Protein AF-A0A9W4WZQ4-F1 (afdb_monomer)

Secondary structure (DSSP, 8-state):
-HHHHHHHHHHHHHHHHHHTT--SS-HHHHHHHHHHHIIIIIHHHHHHTS-HHHHHHHHHHHHHHHTTT-PPPHHHHHHHHHHHHHHHHH----------

Sequence (100 aa):
LPDLLRDIATAIDRVEIYVDGDRSFDPKNTLNGIRITLATILLPALYTHLPPDLRSNVKMYMAIRAGGGVNPTVNDFFQDLKKCWVERQVGVNTFTQTNV

Solvent-accessible surface area (backbone atoms only — not comparable to full-atom values): 5850 Å² total; per-residue (Å²): 108,71,66,58,52,50,54,47,49,56,45,47,55,52,46,49,48,38,73,78,63,52,71,90,62,65,58,67,60,48,52,49,49,49,52,48,50,44,46,68,54,47,47,59,56,57,49,71,75,41,59,71,70,58,36,51,51,32,52,50,52,48,48,58,48,34,71,72,79,41,86,69,48,67,66,53,51,54,52,39,42,52,50,45,51,51,44,62,72,74,52,76,79,74,83,71,82,75,84,125

pLDDT: mean 78.66, std 12.96, range [32.44, 91.62]

Mean predicted aligned error: 10.02 Å

Radius of gyration: 18.03 Å; Cα contacts (8 Å, |Δi|>4): 46; chains: 1; bounding box: 35×20×59 Å

Nearest PDB structures (foldseek):
  5h5u-assembly1_4  TM=4.219E-01  e=6.918E+00  Escherichia coli K-12
  1mi6-assembly1_A  TM=2.987E-01  e=6.918E+00  Escherichia coli K-12

Organism: NCBI:txid1117311

Structure (mmCIF, N/CA/C/O backbone):
data_AF-A0A9W4WZQ4-F1
#
_entry.id   AF-A0A9W4WZQ4-F1
#
loop_
_atom_site.group_PDB
_atom_site.id
_atom_site.type_symbol
_atom_site.label_atom_id
_atom_site.label_alt_id
_atom_site.label_comp_id
_atom_site.label_asym_id
_atom_site.label_entity_id
_atom_site.label_seq_id
_atom_site.pdbx_PDB_ins_code
_atom_site.Cartn_x
_atom_site.Cartn_y
_atom_site.Cartn_z
_atom_site.occupancy
_atom_site.B_iso_or_equiv
_atom_site.auth_seq_id
_atom_site.auth_comp_id
_atom_site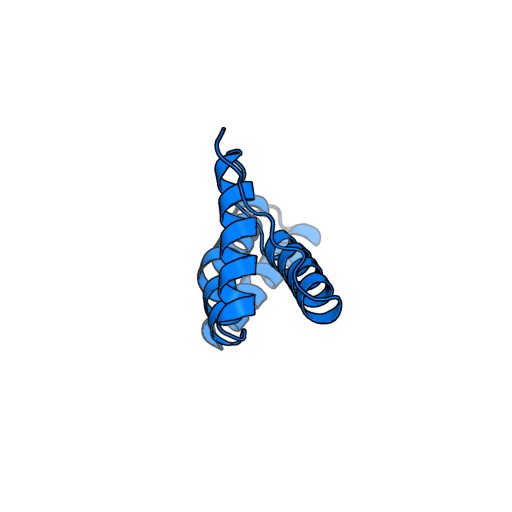.auth_asym_id
_atom_site.auth_atom_id
_atom_site.pdbx_PDB_model_num
ATOM 1 N N . LEU A 1 1 ? -9.553 4.821 -10.508 1.00 68.06 1 LEU A N 1
ATOM 2 C CA . LEU A 1 1 ? -9.052 3.424 -10.478 1.00 68.06 1 LEU A CA 1
ATOM 3 C C . LEU A 1 1 ? -8.514 2.973 -11.841 1.00 68.06 1 LEU A C 1
ATOM 5 O O . LEU A 1 1 ? -7.403 2.465 -11.845 1.00 68.06 1 LEU A O 1
ATOM 9 N N . PRO A 1 2 ? -9.207 3.193 -12.979 1.00 76.06 2 PRO A N 1
ATOM 10 C CA . PRO A 1 2 ? -8.687 2.804 -14.297 1.00 76.06 2 PRO A CA 1
ATOM 11 C C . PRO A 1 2 ? -7.360 3.486 -14.662 1.00 76.06 2 PRO A C 1
ATOM 13 O O . PRO A 1 2 ? -6.428 2.806 -15.077 1.00 76.06 2 PRO A O 1
ATOM 16 N N . ASP A 1 3 ? -7.236 4.797 -14.420 1.00 77.38 3 ASP A N 1
ATOM 17 C CA . ASP A 1 3 ? -5.986 5.529 -14.681 1.00 77.38 3 ASP A CA 1
ATOM 18 C C . ASP A 1 3 ? -4.827 5.029 -13.811 1.00 77.38 3 ASP A C 1
ATOM 20 O O . ASP A 1 3 ? -3.739 4.797 -14.314 1.00 77.38 3 ASP A O 1
ATOM 24 N N . LEU A 1 4 ? -5.090 4.744 -12.531 1.00 74.69 4 LEU A N 1
ATOM 25 C CA . LEU A 1 4 ? -4.105 4.167 -11.612 1.00 74.69 4 LEU A CA 1
ATOM 26 C C . LEU A 1 4 ? -3.567 2.820 -12.119 1.00 74.69 4 LEU A C 1
ATOM 28 O O . LEU A 1 4 ? -2.365 2.576 -12.080 1.00 74.69 4 LEU A O 1
ATOM 32 N N . LEU A 1 5 ? -4.458 1.937 -12.578 1.00 77.25 5 LEU A N 1
ATOM 33 C CA . LEU A 1 5 ? -4.062 0.633 -13.108 1.00 77.25 5 LEU A CA 1
ATOM 34 C C . LEU A 1 5 ? -3.261 0.779 -14.407 1.00 77.25 5 LEU A C 1
ATOM 36 O O . LEU A 1 5 ? -2.269 0.076 -14.578 1.00 77.25 5 LEU A O 1
ATOM 40 N N . ARG A 1 6 ? -3.636 1.725 -15.280 1.00 82.50 6 ARG A N 1
ATOM 41 C CA . ARG A 1 6 ? -2.878 2.057 -16.497 1.00 82.50 6 ARG A CA 1
ATOM 42 C C . ARG A 1 6 ? -1.478 2.579 -16.172 1.00 82.50 6 ARG A C 1
ATOM 44 O O . ARG A 1 6 ? -0.512 2.159 -16.806 1.00 82.50 6 ARG A O 1
ATOM 51 N N . ASP A 1 7 ? -1.364 3.465 -15.190 1.00 80.62 7 ASP A N 1
ATOM 52 C CA . ASP A 1 7 ? -0.090 4.072 -14.804 1.00 80.62 7 ASP A CA 1
ATOM 53 C C . ASP A 1 7 ? 0.842 3.037 -14.152 1.00 80.62 7 ASP A C 1
ATOM 55 O O . ASP A 1 7 ? 2.038 3.015 -14.444 1.00 80.62 7 ASP A O 1
ATOM 59 N N . ILE A 1 8 ? 0.300 2.125 -13.332 1.00 80.94 8 ILE A N 1
ATOM 60 C CA . ILE A 1 8 ? 1.053 0.989 -12.777 1.00 80.94 8 ILE A CA 1
ATOM 61 C C . ILE A 1 8 ? 1.509 0.042 -13.893 1.00 80.94 8 ILE A C 1
ATOM 63 O O . ILE A 1 8 ? 2.678 -0.330 -13.904 1.00 80.94 8 ILE A O 1
ATOM 67 N N . ALA A 1 9 ? 0.629 -0.320 -14.832 1.00 84.06 9 ALA A N 1
ATOM 68 C CA . ALA A 1 9 ? 0.975 -1.201 -15.949 1.00 84.06 9 ALA A CA 1
ATOM 69 C C . ALA A 1 9 ? 2.098 -0.603 -16.809 1.00 84.06 9 ALA A C 1
ATOM 71 O O . ALA A 1 9 ? 3.131 -1.232 -16.994 1.00 84.06 9 ALA A O 1
ATOM 72 N N . THR A 1 10 ? 1.968 0.669 -17.196 1.00 87.06 10 THR A N 1
ATOM 73 C CA . THR A 1 10 ? 2.999 1.389 -17.967 1.00 87.06 10 THR A CA 1
ATOM 74 C C . THR A 1 10 ? 4.343 1.423 -17.231 1.00 87.06 10 THR A C 1
ATOM 76 O O . THR A 1 10 ? 5.415 1.358 -17.834 1.00 87.06 10 THR A O 1
ATOM 79 N N . ALA A 1 11 ? 4.306 1.571 -15.907 1.00 84.75 11 ALA A N 1
ATOM 80 C CA . ALA A 1 11 ? 5.504 1.586 -15.085 1.00 84.75 11 ALA A CA 1
ATOM 81 C C . ALA A 1 11 ? 6.145 0.189 -14.966 1.00 84.75 11 ALA A C 1
ATOM 83 O O . ALA A 1 11 ? 7.372 0.101 -14.938 1.00 84.75 11 ALA A O 1
ATOM 84 N N . ILE A 1 12 ? 5.346 -0.884 -14.944 1.00 87.62 12 ILE A N 1
ATOM 85 C CA . ILE A 1 12 ? 5.828 -2.271 -15.021 1.00 87.62 12 ILE A CA 1
ATOM 86 C C . ILE A 1 12 ? 6.473 -2.531 -16.388 1.00 87.62 12 ILE A C 1
ATOM 88 O O . ILE A 1 12 ? 7.633 -2.933 -16.403 1.00 87.62 12 ILE A O 1
ATOM 92 N N . ASP A 1 13 ? 5.811 -2.181 -17.498 1.00 88.69 13 ASP A N 1
ATOM 93 C CA . ASP A 1 13 ? 6.341 -2.355 -18.864 1.00 88.69 13 ASP A CA 1
ATOM 94 C C . ASP A 1 13 ? 7.729 -1.712 -19.019 1.00 88.69 13 ASP A C 1
ATOM 96 O O . ASP A 1 13 ? 8.657 -2.291 -19.582 1.00 88.69 13 ASP A O 1
ATOM 100 N N . ARG A 1 14 ? 7.913 -0.507 -18.460 1.00 86.44 14 ARG A N 1
ATOM 101 C CA . ARG A 1 14 ? 9.222 0.163 -18.455 1.00 86.44 14 ARG A CA 1
ATOM 102 C C . ARG A 1 14 ? 10.268 -0.648 -17.697 1.00 86.44 14 ARG A C 1
ATOM 104 O O . ARG A 1 14 ? 11.384 -0.797 -18.184 1.00 86.44 14 ARG A O 1
ATOM 111 N N . VAL A 1 15 ? 9.937 -1.145 -16.504 1.00 87.31 15 VAL A N 1
ATOM 112 C CA . VAL A 1 15 ? 10.862 -1.956 -15.694 1.00 87.31 15 VAL A CA 1
ATOM 113 C C . VAL A 1 15 ? 11.225 -3.258 -16.411 1.00 87.31 15 VAL A C 1
ATOM 115 O O . VAL A 1 15 ? 12.390 -3.645 -16.362 1.00 87.31 15 VAL A O 1
ATOM 118 N N . GLU A 1 16 ? 10.283 -3.894 -17.106 1.00 87.69 16 GLU A N 1
ATOM 119 C CA . GLU A 1 16 ? 10.545 -5.086 -17.925 1.00 87.69 16 GLU A CA 1
ATOM 120 C C . GLU A 1 16 ? 11.538 -4.783 -19.056 1.00 87.69 16 GLU A C 1
ATOM 122 O O . GLU A 1 16 ? 12.572 -5.442 -19.148 1.00 87.69 16 GLU A O 1
ATOM 127 N N . ILE A 1 17 ? 11.324 -3.699 -19.811 1.00 88.75 17 ILE A N 1
ATOM 128 C CA . ILE A 1 17 ? 12.252 -3.230 -20.860 1.00 88.75 17 ILE A CA 1
ATOM 129 C C . ILE A 1 17 ? 13.677 -3.008 -20.310 1.00 88.75 17 ILE A C 1
ATOM 131 O O . ILE A 1 17 ? 14.669 -3.347 -20.961 1.00 88.75 17 ILE A O 1
ATOM 135 N N . TYR A 1 18 ? 13.800 -2.485 -19.085 1.00 88.62 18 TYR A N 1
ATOM 136 C CA . TYR A 1 18 ? 15.103 -2.331 -18.428 1.00 88.62 18 TYR A CA 1
ATOM 137 C C . TYR A 1 18 ? 15.789 -3.661 -18.116 1.00 88.62 18 TYR A C 1
ATOM 139 O O . TYR A 1 18 ? 17.012 -3.788 -18.257 1.00 88.62 18 TYR A O 1
ATOM 147 N N . VAL A 1 19 ? 15.015 -4.645 -17.653 1.00 87.19 19 VAL A N 1
ATOM 148 C CA . VAL A 1 19 ? 15.508 -5.998 -17.371 1.00 87.19 19 VAL A CA 1
ATOM 149 C C . VAL A 1 19 ? 15.994 -6.664 -18.659 1.00 87.19 19 VAL A C 1
ATOM 151 O O . VAL A 1 19 ? 17.064 -7.275 -18.638 1.00 87.19 19 VAL A O 1
ATOM 154 N N . ASP A 1 20 ? 15.297 -6.439 -19.773 1.00 91.62 20 ASP A N 1
ATOM 155 C CA . ASP A 1 20 ? 15.647 -6.955 -21.104 1.00 91.62 20 ASP A CA 1
ATOM 156 C C . ASP A 1 20 ? 16.882 -6.287 -21.737 1.00 91.62 20 ASP A C 1
ATOM 158 O O . ASP A 1 20 ? 17.380 -6.733 -22.772 1.00 91.62 20 ASP A O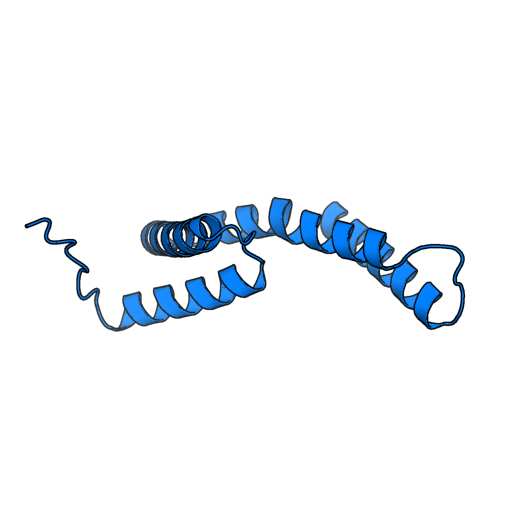 1
ATOM 162 N N . GLY A 1 21 ? 17.445 -5.264 -21.088 1.00 87.19 21 GLY A N 1
ATOM 163 C CA . GLY A 1 21 ? 18.765 -4.724 -21.417 1.00 87.19 21 GLY A CA 1
ATOM 164 C C . GLY A 1 21 ? 18.782 -3.254 -21.817 1.00 87.19 21 GLY A C 1
ATOM 165 O O . GLY A 1 21 ? 19.874 -2.694 -21.945 1.00 87.19 21 GLY A O 1
ATOM 166 N N . ASP A 1 22 ? 17.628 -2.599 -21.950 1.00 87.19 22 ASP A N 1
ATOM 167 C CA . ASP A 1 22 ? 17.578 -1.159 -22.195 1.00 87.19 22 ASP A CA 1
ATOM 168 C C . ASP A 1 22 ? 17.861 -0.376 -20.903 1.00 87.19 22 ASP A C 1
ATOM 170 O O . ASP A 1 22 ? 17.002 -0.145 -20.054 1.00 87.19 22 ASP A O 1
ATOM 174 N N . ARG A 1 23 ? 19.107 0.071 -20.754 1.00 84.94 23 ARG A N 1
ATOM 175 C CA . ARG A 1 23 ? 19.563 0.840 -19.588 1.00 84.94 23 ARG A CA 1
ATOM 176 C C . ARG A 1 23 ? 19.357 2.352 -19.738 1.00 84.94 23 ARG A C 1
ATOM 178 O O . ARG A 1 23 ? 19.956 3.105 -18.972 1.00 84.94 23 ARG A O 1
ATOM 185 N N . SER A 1 24 ? 18.545 2.809 -20.696 1.00 87.62 24 SER A N 1
ATOM 186 C CA . SER A 1 24 ? 18.322 4.238 -20.981 1.00 87.62 24 SER A CA 1
ATOM 187 C C . SER A 1 24 ? 17.664 5.022 -19.839 1.00 87.62 24 SER A C 1
ATOM 189 O O . SER A 1 24 ? 17.715 6.253 -19.837 1.00 87.62 24 SER A O 1
ATOM 191 N N . PHE A 1 25 ? 17.085 4.345 -18.843 1.00 83.56 25 PHE A N 1
ATOM 192 C CA . PHE A 1 25 ? 16.486 4.981 -17.671 1.00 83.56 25 PHE A CA 1
ATOM 193 C C . PHE A 1 25 ? 16.878 4.293 -16.354 1.00 83.56 25 PHE A C 1
ATOM 195 O O . PHE A 1 25 ? 17.326 3.148 -16.335 1.00 83.56 25 PHE A O 1
ATOM 202 N N . ASP A 1 26 ? 16.687 4.995 -15.231 1.00 86.50 26 ASP A N 1
ATOM 203 C CA . ASP A 1 26 ? 16.873 4.427 -13.891 1.00 86.50 26 ASP A CA 1
ATOM 204 C C . ASP A 1 26 ? 15.571 3.765 -13.391 1.00 86.50 26 ASP A C 1
ATOM 206 O O . ASP A 1 26 ? 14.598 4.471 -13.086 1.00 86.50 26 ASP A O 1
ATOM 210 N N . PRO A 1 27 ? 15.529 2.429 -13.235 1.00 84.19 27 PRO A N 1
ATOM 211 C CA . PRO A 1 27 ?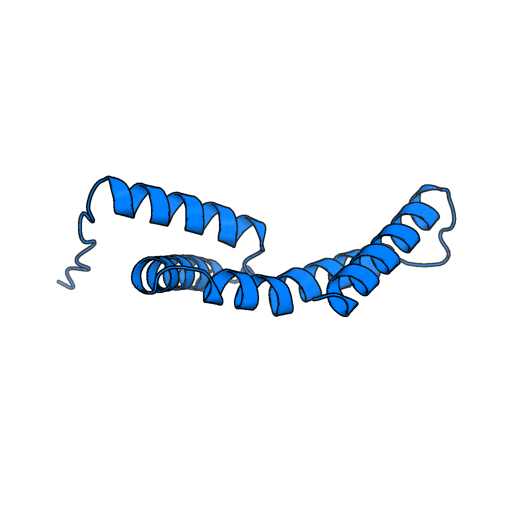 14.351 1.710 -12.759 1.00 84.19 27 PRO A CA 1
ATOM 212 C C . PRO A 1 27 ? 13.964 2.084 -11.332 1.00 84.19 27 PRO A C 1
ATOM 214 O O . PRO A 1 27 ? 12.794 1.947 -10.969 1.00 84.19 27 PRO A O 1
ATOM 217 N N . LYS A 1 28 ? 14.892 2.604 -10.517 1.00 83.50 28 LYS A N 1
ATOM 218 C CA . LYS A 1 28 ? 14.575 3.053 -9.156 1.00 83.50 28 LYS A CA 1
ATOM 219 C C . LYS A 1 28 ? 13.579 4.203 -9.164 1.00 83.50 28 LYS A C 1
ATOM 221 O O . LYS A 1 28 ? 12.703 4.231 -8.304 1.00 83.50 28 LYS A O 1
ATOM 226 N N . ASN A 1 29 ? 13.665 5.112 -10.134 1.00 82.94 29 ASN A N 1
ATOM 227 C CA . ASN A 1 29 ? 12.738 6.238 -10.238 1.00 82.94 29 ASN A CA 1
ATOM 228 C C . ASN A 1 29 ? 11.321 5.758 -10.571 1.00 82.94 29 ASN A C 1
ATOM 230 O O . ASN A 1 29 ? 10.366 6.165 -9.911 1.00 82.94 29 ASN A O 1
ATOM 234 N N . THR A 1 30 ? 11.189 4.824 -11.516 1.00 82.88 30 THR A N 1
ATOM 235 C CA . THR A 1 30 ? 9.904 4.201 -11.869 1.00 82.88 30 THR A CA 1
ATOM 236 C C . THR A 1 30 ? 9.314 3.411 -10.697 1.00 82.88 30 THR A C 1
ATOM 238 O O . THR A 1 30 ? 8.146 3.593 -10.354 1.00 82.88 30 THR A O 1
ATOM 241 N N . LEU A 1 31 ? 10.124 2.595 -10.014 1.00 83.38 31 LEU A N 1
ATOM 242 C CA . LEU A 1 31 ? 9.692 1.830 -8.839 1.00 83.38 31 LEU A CA 1
ATOM 243 C C . LEU A 1 31 ? 9.302 2.732 -7.659 1.00 83.38 31 LEU A C 1
ATOM 245 O O . LEU A 1 31 ? 8.321 2.447 -6.972 1.00 83.38 31 LEU A O 1
ATOM 249 N N . ASN A 1 32 ? 10.028 3.828 -7.425 1.00 80.94 32 ASN A N 1
ATOM 250 C CA . ASN A 1 32 ? 9.656 4.825 -6.420 1.00 80.94 32 ASN A CA 1
ATOM 251 C C . ASN A 1 32 ? 8.333 5.508 -6.779 1.00 80.94 32 ASN A C 1
ATOM 253 O O . ASN A 1 32 ? 7.491 5.676 -5.900 1.00 80.94 32 ASN A O 1
ATOM 257 N N . GLY A 1 33 ? 8.114 5.821 -8.059 1.00 79.56 33 GLY A N 1
ATOM 258 C CA . GLY A 1 33 ? 6.833 6.316 -8.563 1.00 79.56 33 GLY A CA 1
ATOM 259 C C . GLY A 1 33 ? 5.686 5.352 -8.261 1.00 79.56 33 GLY A C 1
ATOM 260 O O . GLY A 1 33 ? 4.713 5.748 -7.625 1.00 79.56 33 GLY A O 1
ATOM 261 N N . ILE A 1 34 ? 5.831 4.066 -8.607 1.00 81.56 34 ILE A N 1
ATOM 262 C CA . ILE A 1 34 ? 4.835 3.025 -8.289 1.00 81.56 34 ILE A CA 1
ATOM 263 C C . ILE A 1 34 ? 4.568 2.966 -6.779 1.00 81.56 34 ILE A C 1
ATOM 265 O O . ILE A 1 34 ? 3.413 2.962 -6.352 1.00 81.56 34 ILE A O 1
ATOM 269 N N . ARG A 1 35 ? 5.624 2.942 -5.956 1.00 76.94 35 ARG A N 1
ATOM 270 C CA . ARG A 1 35 ? 5.506 2.892 -4.489 1.00 76.94 35 ARG A CA 1
ATOM 271 C C . ARG A 1 35 ? 4.727 4.079 -3.934 1.00 76.94 35 ARG A C 1
ATOM 273 O O . ARG A 1 35 ? 3.846 3.873 -3.103 1.00 76.94 35 ARG A O 1
ATOM 280 N N . ILE A 1 36 ? 5.031 5.293 -4.395 1.00 77.06 36 ILE A N 1
ATOM 281 C CA . ILE A 1 36 ? 4.323 6.509 -3.984 1.00 77.06 36 ILE A CA 1
ATOM 282 C C . ILE A 1 36 ? 2.856 6.405 -4.379 1.00 77.06 36 ILE A C 1
ATOM 284 O O . ILE A 1 36 ? 1.999 6.591 -3.525 1.00 77.06 36 ILE A O 1
ATOM 288 N N . THR A 1 37 ? 2.556 6.051 -5.626 1.00 79.19 37 THR A N 1
ATOM 289 C CA . THR A 1 37 ? 1.180 5.953 -6.126 1.00 79.19 37 THR A CA 1
ATOM 290 C C . THR A 1 37 ? 0.356 4.916 -5.350 1.00 79.19 37 THR A C 1
ATOM 292 O O . THR A 1 37 ? -0.792 5.171 -4.977 1.00 79.19 37 THR A O 1
ATOM 295 N N . LEU A 1 38 ? 0.944 3.763 -5.028 1.00 77.06 38 LEU A N 1
ATOM 296 C CA . LEU A 1 38 ? 0.315 2.760 -4.167 1.00 77.06 38 LEU A CA 1
ATOM 297 C C . LEU A 1 38 ? 0.077 3.301 -2.745 1.00 77.06 38 LEU A C 1
ATOM 299 O O . LEU A 1 38 ? -0.999 3.112 -2.180 1.00 77.06 38 LEU A O 1
ATOM 303 N N . ALA A 1 39 ? 1.038 4.016 -2.165 1.00 74.00 39 ALA A N 1
ATOM 304 C CA . ALA A 1 39 ? 0.882 4.580 -0.827 1.00 74.00 39 ALA A CA 1
ATOM 305 C C . ALA A 1 39 ? -0.135 5.737 -0.772 1.00 74.00 39 ALA A C 1
ATOM 307 O O . ALA A 1 39 ? -0.885 5.846 0.193 1.00 74.00 39 ALA A O 1
ATOM 308 N N . THR A 1 40 ? -0.193 6.601 -1.785 1.00 75.25 40 THR A N 1
ATOM 309 C CA . THR A 1 40 ? -1.011 7.825 -1.754 1.00 75.25 40 THR A CA 1
ATOM 310 C C . THR A 1 40 ? -2.425 7.623 -2.273 1.00 75.25 40 THR A C 1
ATOM 312 O O . THR A 1 40 ? -3.331 8.304 -1.802 1.00 75.25 40 THR A O 1
ATOM 315 N N . ILE A 1 41 ? -2.641 6.699 -3.213 1.00 78.25 41 ILE A N 1
ATOM 316 C CA . ILE A 1 41 ? -3.954 6.491 -3.839 1.00 78.25 41 ILE A CA 1
ATOM 317 C C . ILE A 1 41 ? -4.612 5.212 -3.324 1.00 78.25 41 ILE A C 1
ATOM 319 O O . ILE A 1 41 ? -5.785 5.232 -2.946 1.00 78.25 41 ILE A O 1
ATOM 323 N N . LEU A 1 42 ? -3.872 4.099 -3.278 1.00 78.25 42 LEU A N 1
ATOM 324 C CA . LEU A 1 42 ? -4.460 2.814 -2.904 1.00 78.25 42 LEU A CA 1
ATOM 325 C C . LEU A 1 42 ? -4.745 2.741 -1.401 1.00 78.25 42 LEU A C 1
ATOM 327 O O . LEU A 1 42 ? -5.830 2.304 -1.031 1.00 78.25 42 LEU A O 1
ATOM 331 N N . LEU A 1 43 ? -3.839 3.205 -0.530 1.00 77.88 43 LEU A N 1
ATOM 332 C CA . LEU A 1 43 ? -4.081 3.150 0.920 1.00 77.88 43 LEU A CA 1
ATOM 333 C C . LEU A 1 43 ? -5.358 3.895 1.343 1.00 77.88 43 LEU A C 1
ATOM 335 O O . LEU A 1 43 ? -6.177 3.278 2.028 1.00 77.88 43 LEU A O 1
ATOM 339 N N . PRO A 1 44 ? -5.609 5.162 0.944 1.00 80.12 44 PRO A N 1
ATOM 340 C CA . PRO A 1 44 ? -6.862 5.834 1.289 1.00 80.12 44 PRO A CA 1
ATOM 341 C C . PRO A 1 44 ? -8.101 5.090 0.794 1.00 80.12 44 PRO A C 1
ATOM 343 O O . PRO A 1 44 ? -9.069 4.981 1.543 1.00 80.12 44 PRO A O 1
ATOM 346 N N . ALA A 1 45 ? -8.055 4.536 -0.422 1.00 80.88 45 ALA A N 1
ATOM 347 C CA . ALA A 1 45 ? -9.148 3.736 -0.969 1.00 80.88 45 ALA A CA 1
ATOM 348 C C . ALA A 1 45 ? -9.369 2.441 -0.172 1.00 80.88 45 ALA A C 1
A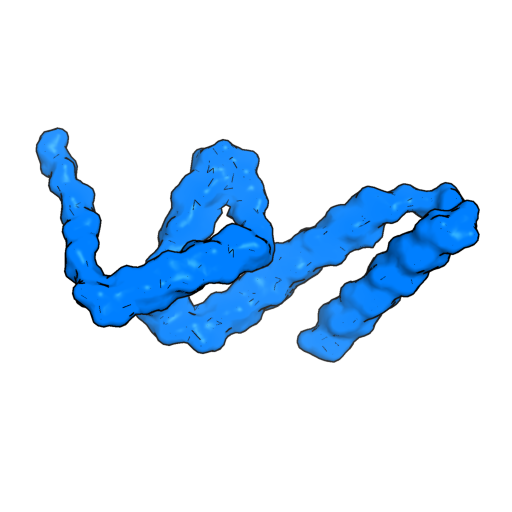TOM 350 O O . ALA A 1 45 ? -10.501 2.074 0.115 1.00 80.88 45 ALA A O 1
ATOM 351 N N . LEU A 1 46 ? -8.309 1.759 0.264 1.00 79.88 46 LEU A N 1
ATOM 352 C CA . LEU A 1 46 ? -8.447 0.574 1.112 1.00 79.88 46 LEU A CA 1
ATOM 353 C C . LEU A 1 46 ? -9.081 0.927 2.466 1.00 79.88 46 LEU A C 1
ATOM 355 O O . LEU A 1 46 ? -9.940 0.192 2.951 1.00 79.88 46 LEU A O 1
ATOM 359 N N . TYR A 1 47 ? -8.738 2.081 3.050 1.00 82.19 47 TYR A N 1
ATOM 360 C CA . TYR A 1 47 ? -9.341 2.542 4.304 1.00 82.19 47 TYR A CA 1
ATOM 361 C C . TYR A 1 47 ? -10.842 2.840 4.203 1.00 82.19 47 TYR A C 1
ATOM 363 O O . TYR A 1 47 ? -11.538 2.684 5.209 1.00 82.19 47 TYR A O 1
ATOM 371 N N . THR A 1 48 ? -11.366 3.294 3.059 1.00 84.50 48 THR A N 1
ATOM 372 C CA . THR A 1 48 ? -12.802 3.619 2.930 1.00 84.50 48 THR A CA 1
ATOM 373 C C . THR A 1 48 ? -13.694 2.383 2.953 1.00 84.50 48 THR A C 1
ATOM 375 O O . THR A 1 48 ? -14.864 2.500 3.306 1.00 84.50 48 THR A O 1
ATOM 378 N N . HIS A 1 49 ? -13.146 1.208 2.642 1.00 85.00 49 HIS A N 1
ATOM 379 C CA . HIS A 1 49 ? -13.880 -0.056 2.622 1.00 85.00 49 HIS A CA 1
ATOM 380 C C . HIS A 1 49 ? -13.815 -0.843 3.941 1.00 85.00 49 HIS A C 1
ATOM 382 O O . HIS A 1 49 ? -14.450 -1.889 4.059 1.00 85.00 49 HIS A O 1
ATOM 388 N N . LEU A 1 50 ? -13.080 -0.355 4.947 1.00 85.94 50 LEU A N 1
ATOM 389 C CA . LEU A 1 50 ? -13.012 -0.994 6.262 1.00 85.94 50 LEU A CA 1
ATOM 390 C C . LEU A 1 50 ? -14.172 -0.547 7.174 1.00 85.94 50 LEU A C 1
ATOM 392 O O . LEU A 1 50 ? -14.512 0.642 7.187 1.00 85.94 50 LEU A O 1
ATOM 396 N N . PRO A 1 51 ? -14.717 -1.448 8.016 1.00 88.50 51 PRO A N 1
ATOM 397 C CA . PRO A 1 51 ? -15.589 -1.071 9.128 1.00 88.50 51 PRO A CA 1
ATOM 398 C C . PRO A 1 51 ? -14.956 0.037 9.994 1.00 88.50 51 PRO A C 1
ATOM 400 O O . PRO A 1 51 ? -13.736 0.015 10.185 1.00 88.50 51 PRO A O 1
ATOM 403 N N . PRO A 1 52 ? -15.727 1.005 10.532 1.00 86.56 52 PRO A N 1
ATOM 404 C CA . PRO A 1 52 ? -15.169 2.189 11.196 1.00 86.56 52 PRO A CA 1
ATOM 405 C C . PRO A 1 52 ? -14.205 1.894 12.353 1.00 86.56 52 PRO A C 1
ATOM 407 O O . PRO A 1 52 ? -13.176 2.560 12.476 1.00 86.56 52 PRO A O 1
ATOM 410 N N . ASP A 1 53 ? -14.521 0.892 13.167 1.00 83.12 53 ASP A N 1
ATOM 411 C CA . ASP A 1 53 ? -13.714 0.428 14.296 1.00 83.12 53 ASP A CA 1
ATOM 412 C C . ASP A 1 53 ? -12.395 -0.203 13.826 1.00 83.12 53 ASP A C 1
ATOM 414 O O . ASP A 1 53 ? -11.317 0.167 14.291 1.00 83.12 53 ASP A O 1
ATOM 418 N N . LEU A 1 54 ? -12.459 -1.066 12.808 1.00 88.88 54 LEU A N 1
ATOM 419 C CA . LEU A 1 54 ? -11.276 -1.676 12.202 1.00 88.88 54 LEU A CA 1
ATOM 420 C C . LEU A 1 54 ? -10.382 -0.623 11.534 1.00 88.88 54 LEU A C 1
ATOM 422 O O . LEU A 1 54 ? -9.165 -0.624 11.707 1.00 88.88 54 LEU A O 1
ATOM 426 N N . ARG A 1 55 ? -10.994 0.321 10.815 1.00 89.50 55 ARG A N 1
ATOM 427 C CA . ARG A 1 55 ? -10.316 1.447 10.168 1.00 89.50 55 ARG A CA 1
ATOM 428 C C . ARG A 1 55 ? -9.538 2.293 11.172 1.00 89.50 55 ARG A C 1
ATOM 430 O O . ARG A 1 55 ? -8.419 2.701 10.870 1.00 89.50 55 ARG A O 1
ATOM 437 N N . SER A 1 56 ? -10.131 2.577 12.333 1.00 87.81 56 SER A N 1
ATOM 438 C CA . SER A 1 56 ? -9.491 3.366 13.392 1.00 87.81 56 SER A CA 1
ATOM 439 C C . SER A 1 56 ? -8.251 2.660 13.941 1.00 87.81 56 SER A C 1
ATOM 441 O O . SER A 1 56 ? -7.184 3.269 14.016 1.00 87.81 56 SER A O 1
ATOM 443 N N . ASN A 1 57 ? -8.358 1.361 14.230 1.00 88.38 57 ASN A N 1
ATOM 444 C CA . ASN A 1 57 ? -7.246 0.574 14.768 1.00 88.38 57 ASN A CA 1
ATOM 445 C C . ASN A 1 57 ? -6.081 0.474 13.773 1.00 88.38 57 ASN A C 1
ATOM 447 O O . ASN A 1 57 ? -4.934 0.723 14.141 1.00 88.38 57 ASN A O 1
ATOM 451 N N . VAL A 1 58 ? -6.362 0.208 12.492 1.00 88.69 58 VAL A N 1
ATOM 452 C CA . VAL A 1 58 ? -5.311 0.134 11.459 1.00 88.69 58 VAL A CA 1
ATOM 453 C C . VAL A 1 58 ? -4.606 1.481 11.287 1.00 88.69 58 VAL A C 1
ATOM 455 O O . VAL A 1 58 ? -3.379 1.524 11.220 1.00 88.69 58 VAL A O 1
ATOM 458 N N . LYS A 1 59 ? -5.349 2.600 11.283 1.00 87.44 59 LYS A N 1
ATOM 459 C CA . LYS A 1 59 ? -4.747 3.944 11.235 1.00 87.44 59 LYS A CA 1
ATOM 460 C C . LYS A 1 59 ? -3.830 4.209 12.428 1.00 87.44 59 LYS A C 1
ATOM 462 O O . LYS A 1 59 ? -2.770 4.801 12.241 1.00 87.44 59 LYS A O 1
ATOM 467 N N . MET A 1 60 ? -4.219 3.775 13.626 1.00 87.44 60 MET A N 1
ATOM 468 C CA . MET A 1 60 ? -3.408 3.935 14.833 1.00 87.44 60 MET A CA 1
ATOM 469 C C . MET A 1 60 ? -2.086 3.166 14.728 1.00 87.44 60 MET A C 1
ATOM 471 O O . MET A 1 60 ? -1.030 3.760 14.935 1.00 87.44 60 MET A O 1
ATOM 475 N N . TYR A 1 61 ? -2.115 1.886 14.345 1.00 84.94 61 TYR A N 1
ATOM 476 C CA . TYR A 1 61 ? -0.888 1.098 14.164 1.00 84.94 61 TYR A CA 1
ATOM 477 C C . TYR A 1 61 ? 0.037 1.686 13.089 1.00 84.94 61 TYR A C 1
ATOM 479 O O . TYR A 1 61 ? 1.243 1.819 13.312 1.00 84.94 61 TYR A O 1
ATOM 487 N N . MET A 1 62 ? -0.533 2.145 11.974 1.00 85.25 62 MET A N 1
ATOM 488 C CA . MET A 1 62 ? 0.220 2.796 10.899 1.00 85.25 62 MET A CA 1
ATOM 489 C C . MET A 1 62 ? 0.837 4.131 11.343 1.00 85.25 62 MET A C 1
ATOM 491 O O . MET A 1 62 ? 1.959 4.445 10.950 1.00 85.25 62 MET A O 1
ATOM 495 N N . ALA A 1 63 ? 0.151 4.900 12.198 1.00 83.81 63 ALA A N 1
ATOM 496 C CA . ALA A 1 63 ? 0.680 6.135 12.779 1.00 83.81 63 ALA A CA 1
ATOM 497 C C . ALA A 1 63 ? 1.812 5.874 13.786 1.00 83.81 63 ALA A C 1
ATOM 499 O O . ALA A 1 63 ? 2.818 6.579 13.763 1.00 83.81 63 ALA A O 1
ATOM 500 N N . ILE A 1 64 ? 1.691 4.836 14.622 1.00 83.44 64 ILE A N 1
ATOM 501 C CA . ILE A 1 64 ? 2.761 4.408 15.540 1.00 83.44 64 ILE A CA 1
ATOM 502 C C . ILE A 1 64 ? 4.016 4.028 14.745 1.00 83.44 64 ILE A C 1
ATOM 504 O O . ILE A 1 64 ? 5.120 4.446 15.091 1.00 83.44 64 ILE A O 1
ATOM 508 N N . ARG A 1 65 ? 3.847 3.293 13.641 1.00 81.50 65 ARG A N 1
ATOM 509 C CA . ARG A 1 65 ? 4.943 2.925 12.734 1.00 81.50 65 ARG A CA 1
ATOM 510 C C . ARG A 1 65 ? 5.583 4.152 12.079 1.00 81.50 65 ARG A C 1
ATOM 512 O O . ARG A 1 65 ? 6.807 4.266 12.067 1.00 81.50 65 ARG A O 1
ATOM 519 N N . ALA A 1 66 ? 4.762 5.086 11.597 1.00 77.69 66 ALA A N 1
ATOM 520 C CA . ALA A 1 66 ? 5.228 6.344 11.014 1.00 77.69 66 ALA A CA 1
ATOM 521 C C . ALA A 1 66 ? 5.997 7.221 12.018 1.00 77.69 66 ALA A C 1
ATOM 523 O O . ALA A 1 66 ? 6.979 7.863 11.648 1.00 77.69 66 ALA A O 1
ATOM 524 N N . GLY A 1 67 ? 5.601 7.204 13.295 1.00 75.88 67 GLY A N 1
ATOM 525 C CA . GLY A 1 67 ? 6.277 7.921 14.382 1.00 75.88 67 GLY A CA 1
ATOM 526 C C . GLY A 1 67 ? 7.727 7.483 14.623 1.00 75.88 67 GLY A C 1
ATOM 527 O O . GLY A 1 67 ? 8.498 8.240 15.203 1.00 75.88 67 GLY A O 1
ATOM 528 N N . GLY A 1 68 ? 8.126 6.305 14.129 1.00 70.88 68 GLY A N 1
ATOM 529 C CA . GLY A 1 68 ? 9.510 5.819 14.150 1.00 70.88 68 GLY A CA 1
ATOM 530 C C . GLY A 1 68 ? 10.393 6.327 13.002 1.00 70.88 68 GLY A 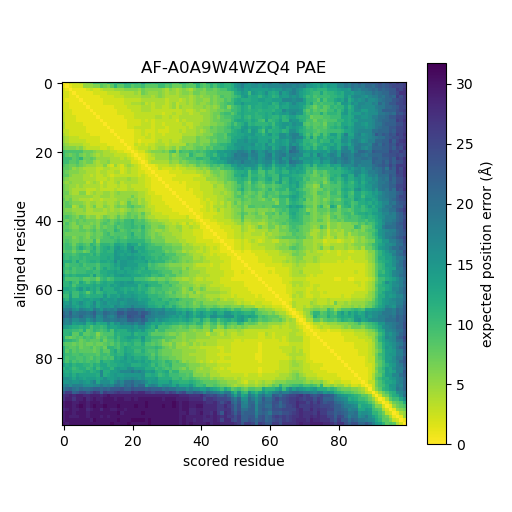C 1
ATOM 531 O O . GLY A 1 68 ? 11.502 5.826 12.836 1.00 70.88 68 GLY A O 1
ATOM 532 N N . GLY A 1 69 ? 9.916 7.267 12.176 1.00 64.56 69 GLY A N 1
ATOM 533 C CA . GLY A 1 69 ? 10.664 7.812 11.034 1.00 64.56 69 GLY A CA 1
ATOM 534 C C . GLY A 1 69 ? 10.641 6.936 9.774 1.00 64.56 69 GLY A C 1
ATOM 535 O O . GLY A 1 69 ? 11.361 7.213 8.816 1.00 64.56 69 GLY A O 1
ATOM 536 N N . VAL A 1 70 ? 9.812 5.888 9.752 1.00 70.44 70 VAL A N 1
ATOM 537 C CA . VAL A 1 70 ? 9.638 4.990 8.602 1.00 70.44 70 VAL A CA 1
ATOM 538 C C . VAL A 1 70 ? 8.306 5.295 7.929 1.00 70.44 70 VAL A C 1
ATOM 540 O O . VAL A 1 70 ? 7.258 5.154 8.551 1.00 70.44 70 VAL A O 1
ATOM 543 N N . ASN A 1 71 ? 8.324 5.671 6.648 1.00 72.62 71 ASN A N 1
ATOM 544 C CA . ASN A 1 71 ? 7.090 5.834 5.877 1.00 72.62 71 ASN A CA 1
ATOM 545 C C . ASN A 1 71 ? 6.396 4.470 5.718 1.00 72.62 71 ASN A C 1
ATOM 547 O O . ASN A 1 71 ? 6.979 3.574 5.099 1.00 72.62 71 ASN A O 1
ATOM 551 N N . PRO A 1 72 ? 5.178 4.290 6.256 1.00 74.31 72 PRO A N 1
ATOM 552 C CA . PRO A 1 72 ? 4.510 3.002 6.209 1.00 74.31 72 PRO A CA 1
ATOM 553 C C . PRO A 1 72 ? 4.125 2.623 4.775 1.00 74.31 72 PRO A C 1
ATOM 555 O O . PRO A 1 72 ? 3.697 3.452 3.969 1.00 74.31 72 PRO A O 1
ATOM 558 N N . THR A 1 73 ? 4.288 1.344 4.457 1.00 76.94 73 THR A N 1
ATOM 559 C CA . THR A 1 73 ? 4.051 0.772 3.130 1.00 76.94 73 THR A CA 1
ATOM 560 C C . THR A 1 73 ? 2.657 0.149 3.014 1.00 76.94 73 THR A C 1
ATOM 562 O O . THR A 1 73 ? 1.959 -0.077 4.003 1.00 76.94 73 THR A O 1
ATOM 565 N N . VAL A 1 74 ? 2.253 -0.215 1.791 1.00 76.12 74 VAL A N 1
ATOM 566 C CA . VAL A 1 74 ? 1.042 -1.028 1.568 1.00 76.12 74 VAL A CA 1
ATOM 567 C C . VAL A 1 74 ? 1.126 -2.391 2.260 1.00 76.12 74 VAL A C 1
ATOM 569 O O . VAL A 1 74 ? 0.122 -2.899 2.751 1.00 76.12 74 VAL A O 1
ATOM 572 N N . ASN A 1 75 ? 2.321 -2.975 2.351 1.00 79.75 75 ASN A N 1
ATOM 573 C CA . ASN A 1 75 ? 2.507 -4.230 3.070 1.00 79.75 75 ASN A CA 1
ATOM 574 C C . ASN A 1 75 ? 2.284 -4.054 4.580 1.00 79.75 75 ASN A C 1
ATOM 576 O O . ASN A 1 75 ? 1.624 -4.891 5.191 1.00 79.75 75 ASN A O 1
ATOM 580 N N . ASP A 1 76 ? 2.767 -2.953 5.167 1.00 85.12 76 ASP A N 1
ATOM 581 C CA . ASP A 1 76 ? 2.506 -2.629 6.577 1.00 85.12 76 ASP A CA 1
ATOM 582 C C . ASP A 1 76 ? 1.001 -2.507 6.848 1.00 85.12 76 ASP A C 1
ATOM 584 O O . ASP A 1 76 ? 0.508 -3.084 7.815 1.00 85.12 76 ASP A O 1
ATOM 588 N N . PHE A 1 77 ? 0.252 -1.870 5.939 1.00 85.75 77 PHE A N 1
ATOM 589 C CA . PHE A 1 77 ? -1.208 -1.803 6.032 1.00 85.75 77 PHE A CA 1
ATOM 590 C C . PHE A 1 77 ? -1.854 -3.191 6.104 1.00 85.75 77 PHE A C 1
ATOM 592 O O . PHE A 1 77 ? -2.698 -3.419 6.966 1.00 85.75 77 PHE A O 1
ATOM 599 N N . PHE A 1 78 ? -1.470 -4.135 5.236 1.00 85.44 78 PHE A N 1
ATOM 600 C CA . PHE A 1 78 ? -2.051 -5.483 5.260 1.00 85.44 78 PHE A CA 1
ATOM 601 C C . PHE A 1 78 ? -1.674 -6.269 6.523 1.00 85.44 78 PHE A C 1
ATOM 603 O O . PHE A 1 78 ? -2.501 -7.027 7.037 1.00 85.44 78 PHE A O 1
ATOM 610 N N . GLN A 1 79 ? -0.460 -6.077 7.048 1.00 87.50 79 GLN A N 1
ATOM 611 C CA . GLN A 1 79 ? -0.034 -6.685 8.312 1.00 87.50 79 GLN A CA 1
ATOM 612 C C . GLN A 1 79 ? -0.847 -6.144 9.492 1.00 87.50 79 GLN A C 1
ATOM 614 O O . GLN A 1 79 ? -1.395 -6.924 10.277 1.00 87.50 79 GLN A O 1
ATOM 619 N N . ASP A 1 80 ? -0.990 -4.823 9.580 1.00 89.19 80 ASP A N 1
ATOM 620 C CA . ASP A 1 80 ? -1.741 -4.173 10.651 1.00 89.19 80 ASP A CA 1
ATOM 621 C C . ASP A 1 80 ? -3.247 -4.469 10.523 1.00 89.19 80 ASP A C 1
ATOM 623 O O . ASP A 1 80 ? -3.912 -4.726 11.526 1.00 89.19 80 ASP A O 1
ATOM 627 N N . LEU A 1 81 ? -3.787 -4.555 9.300 1.00 89.44 81 LEU A N 1
ATOM 628 C CA . LEU A 1 81 ? -5.159 -5.000 9.036 1.00 89.44 81 LEU A CA 1
ATOM 629 C C . LEU A 1 81 ? -5.400 -6.424 9.534 1.00 89.44 81 LEU A C 1
ATOM 631 O O . LEU A 1 81 ? -6.384 -6.665 10.234 1.00 89.44 81 LEU A O 1
ATOM 635 N N . LYS A 1 82 ? -4.504 -7.364 9.210 1.00 87.56 82 LYS A N 1
ATOM 636 C CA . LYS A 1 82 ? -4.592 -8.749 9.689 1.00 87.56 82 LYS A CA 1
ATOM 637 C C . LYS A 1 82 ? -4.565 -8.797 11.214 1.00 87.56 82 LYS A C 1
ATOM 639 O O . LYS A 1 82 ? -5.376 -9.502 11.810 1.00 87.56 82 LYS A O 1
ATOM 644 N N . LYS A 1 83 ? -3.665 -8.037 11.841 1.00 88.00 83 LYS A N 1
ATOM 645 C CA . LYS A 1 83 ? -3.564 -7.945 13.300 1.00 88.00 83 LYS A CA 1
ATOM 646 C C . LYS A 1 83 ? -4.862 -7.423 13.918 1.00 88.00 83 LYS A C 1
ATOM 648 O O . LYS A 1 83 ? -5.449 -8.110 14.748 1.00 88.00 83 LYS A O 1
ATOM 653 N N . CYS A 1 84 ? -5.356 -6.276 13.452 1.00 88.50 84 CYS A N 1
ATOM 654 C CA . CYS A 1 84 ? -6.595 -5.682 13.955 1.00 88.50 84 CYS A CA 1
ATOM 655 C C . CYS A 1 84 ? -7.807 -6.593 13.724 1.00 88.50 84 CYS A C 1
ATOM 657 O O . CYS A 1 84 ? -8.722 -6.633 14.544 1.00 88.50 84 CYS A O 1
ATOM 659 N N . TRP A 1 85 ? -7.827 -7.326 12.608 1.00 86.75 85 TRP A N 1
ATOM 660 C CA . TRP A 1 85 ? -8.874 -8.300 12.325 1.00 86.75 85 TRP A CA 1
ATO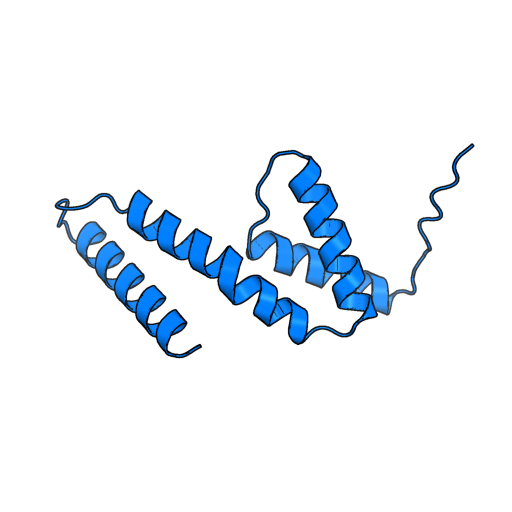M 661 C C . TRP A 1 85 ? -8.859 -9.445 13.334 1.00 86.75 85 TRP A C 1
ATOM 663 O O . TRP A 1 85 ? -9.908 -9.777 13.873 1.00 86.75 85 TRP A O 1
ATOM 673 N N . VAL A 1 86 ? -7.689 -10.023 13.628 1.00 86.06 86 VAL A N 1
ATOM 674 C CA . VAL A 1 86 ? -7.561 -11.074 14.647 1.00 86.06 86 VAL A CA 1
ATOM 675 C C . VAL A 1 86 ? -7.995 -10.542 16.011 1.00 86.06 86 VAL A C 1
ATOM 677 O O . VAL A 1 86 ? -8.866 -11.147 16.624 1.00 86.06 86 VAL A O 1
ATOM 680 N N . GLU A 1 87 ? -7.479 -9.385 16.438 1.00 84.75 87 GLU A N 1
ATOM 681 C CA . GLU A 1 87 ? -7.836 -8.731 17.712 1.00 84.75 87 GLU A CA 1
ATOM 682 C C . GLU A 1 87 ? -9.347 -8.501 17.853 1.00 84.75 87 GLU A C 1
ATOM 684 O O . GLU A 1 87 ? -9.914 -8.697 18.927 1.00 84.75 87 GLU A O 1
ATOM 689 N N . ARG A 1 88 ? -10.024 -8.160 16.751 1.00 82.31 88 ARG A N 1
ATOM 690 C CA . ARG A 1 88 ? -11.484 -8.023 16.707 1.00 82.31 88 ARG A CA 1
ATOM 691 C C . ARG A 1 88 ? -12.211 -9.342 16.987 1.00 82.31 88 ARG A C 1
ATOM 693 O O . ARG A 1 88 ? -13.251 -9.315 17.635 1.00 82.31 88 ARG A O 1
ATOM 700 N N . GLN A 1 89 ? -11.703 -10.472 16.493 1.00 77.69 89 GLN A N 1
ATOM 701 C CA . GLN A 1 89 ? -12.340 -11.784 16.671 1.00 77.69 89 GLN A CA 1
ATOM 702 C C . GLN A 1 89 ? -12.153 -12.345 18.086 1.00 77.69 89 GLN A C 1
ATOM 704 O O . GLN A 1 89 ? -13.040 -13.030 18.586 1.00 77.69 89 GLN A O 1
ATOM 709 N N . VAL A 1 90 ? -11.018 -12.061 18.739 1.00 71.69 90 VAL A N 1
ATOM 710 C CA . VAL A 1 90 ? -10.727 -12.566 20.098 1.00 71.69 90 VAL A CA 1
ATOM 711 C C . VAL A 1 90 ? -11.381 -11.735 21.211 1.00 71.69 90 VAL A C 1
ATOM 713 O O . VAL A 1 90 ? -11.368 -12.156 22.364 1.00 71.69 90 VAL A O 1
ATOM 716 N N . GLY A 1 91 ? -11.981 -10.589 20.872 1.00 59.09 91 GLY A N 1
ATOM 717 C CA . GLY A 1 91 ? -12.458 -9.606 21.842 1.00 59.09 91 GLY A CA 1
ATOM 718 C C . GLY A 1 91 ? -11.312 -8.712 22.316 1.00 59.09 91 GLY A C 1
ATOM 719 O O . GLY A 1 91 ? -10.233 -9.178 22.677 1.00 59.09 91 GLY A O 1
ATOM 720 N N . VAL A 1 92 ? -11.535 -7.398 22.281 1.00 57.22 92 VAL A N 1
ATOM 721 C CA . VAL A 1 92 ? -10.534 -6.387 22.635 1.00 57.22 92 VAL A CA 1
ATOM 722 C C . VAL A 1 92 ? -10.168 -6.531 24.116 1.00 57.22 92 VAL A C 1
ATOM 724 O O . VAL A 1 92 ? -10.909 -6.075 24.982 1.00 57.22 92 VAL A O 1
ATOM 727 N N . ASN A 1 93 ? -9.001 -7.106 24.422 1.00 47.12 93 ASN A N 1
ATOM 728 C CA . ASN A 1 93 ? -8.305 -6.763 25.658 1.00 47.12 93 ASN A CA 1
ATOM 729 C C . ASN A 1 93 ? -7.832 -5.323 25.482 1.00 47.12 93 ASN A C 1
ATOM 731 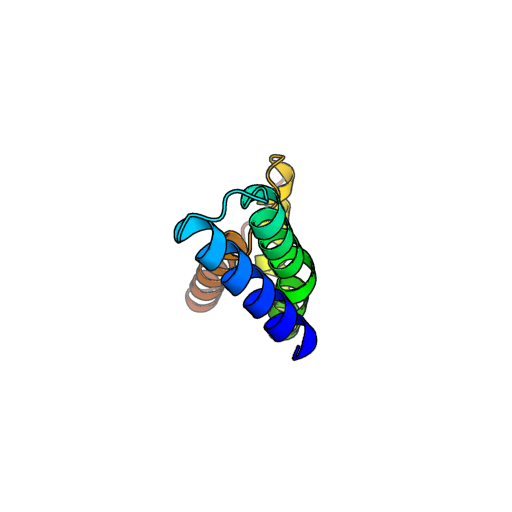O O . ASN A 1 93 ? -6.842 -5.045 24.807 1.00 47.12 93 ASN A O 1
ATOM 735 N N . THR A 1 94 ? -8.625 -4.401 26.009 1.00 45.44 94 THR A N 1
ATOM 736 C CA . THR A 1 94 ? -8.336 -2.975 26.064 1.00 45.44 94 THR A CA 1
ATOM 737 C C . THR A 1 94 ? -6.912 -2.765 26.567 1.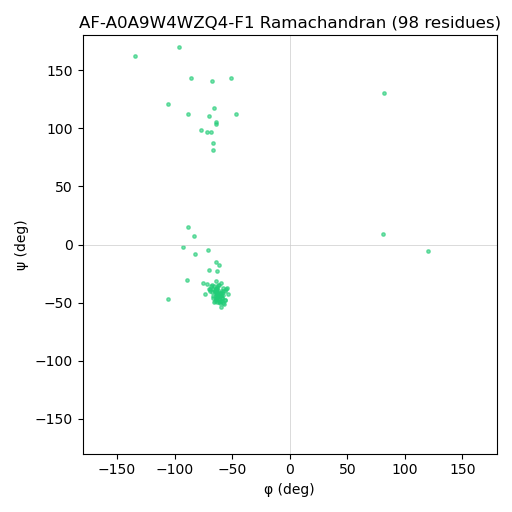00 45.44 94 THR A C 1
ATOM 739 O O . THR A 1 94 ? -6.631 -3.0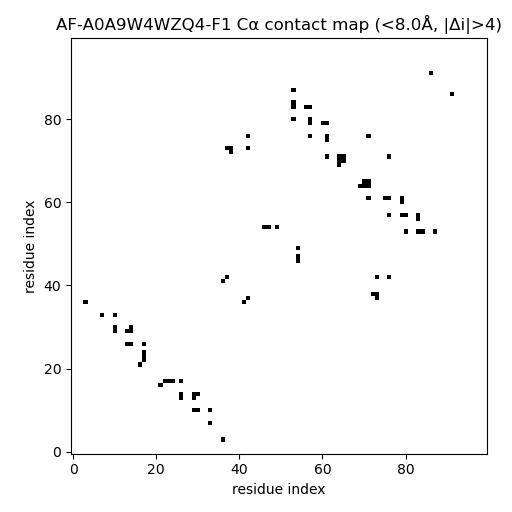10 27.739 1.00 45.44 94 THR A O 1
ATOM 742 N N . PHE A 1 95 ? -6.017 -2.270 25.709 1.00 43.19 95 PHE A N 1
ATOM 743 C CA . PHE A 1 95 ? -4.858 -1.519 26.176 1.00 43.19 95 PHE A CA 1
ATOM 744 C C . PHE A 1 95 ? -5.396 -0.225 26.794 1.00 43.19 95 PHE A C 1
ATOM 746 O O . PHE A 1 95 ? -5.461 0.821 26.152 1.00 43.19 95 PHE A O 1
ATOM 753 N N . THR A 1 96 ? -5.847 -0.305 28.044 1.00 38.25 96 THR A N 1
ATOM 754 C CA . THR A 1 96 ? -5.913 0.864 28.910 1.00 38.25 96 THR A CA 1
ATOM 755 C C . THR A 1 96 ? -4.479 1.310 29.113 1.00 38.25 96 THR A C 1
ATOM 757 O O . THR A 1 96 ? -3.701 0.659 29.809 1.00 38.25 96 THR A O 1
ATOM 760 N N . GLN A 1 97 ? -4.112 2.400 28.452 1.00 38.31 97 GLN A N 1
ATOM 761 C CA . GLN A 1 97 ? -2.929 3.161 28.798 1.00 38.31 97 GLN A CA 1
ATOM 762 C C . GLN A 1 97 ? -3.197 3.768 30.181 1.00 38.31 97 GLN A C 1
ATOM 764 O O . GLN A 1 97 ? -3.784 4.841 30.307 1.00 38.31 97 GLN A O 1
ATOM 769 N N . THR A 1 98 ? -2.877 3.014 31.231 1.00 32.44 98 THR A N 1
ATOM 770 C CA . THR A 1 98 ? -2.906 3.508 32.604 1.00 32.44 98 THR A CA 1
ATOM 771 C C . THR A 1 98 ? -1.731 4.464 32.743 1.00 32.44 98 THR A C 1
ATOM 773 O O . THR A 1 98 ? -0.592 4.037 32.917 1.00 32.44 98 THR A O 1
ATOM 776 N N . ASN A 1 99 ? -2.000 5.759 32.601 1.00 37.16 99 ASN A N 1
ATOM 777 C CA . ASN A 1 99 ? -1.079 6.786 33.062 1.00 37.16 99 ASN A CA 1
ATOM 778 C C . ASN A 1 99 ? -1.102 6.747 34.597 1.00 37.16 99 ASN A C 1
ATOM 780 O O . ASN A 1 99 ? -2.129 7.070 35.197 1.00 37.16 99 ASN A O 1
ATOM 784 N N . VAL A 1 100 ? 0.003 6.302 35.198 1.00 41.59 100 VAL A N 1
ATOM 785 C CA . VAL A 1 100 ? 0.336 6.501 36.618 1.00 41.59 100 VAL A CA 1
ATOM 786 C C . VAL A 1 100 ? 1.407 7.572 36.710 1.00 41.59 100 VAL A C 1
ATOM 788 O O . VAL A 1 100 ? 2.330 7.527 35.865 1.00 41.59 100 VAL A O 1
#

Foldseek 3Di:
DVVLVVLLVVLVVVVVVVVVPPPVDDNVVSVVVNFVSCLPPVVVVVLVPDDPQLSVQLVVQQVVVVVVVDNDGPVSSVVSSVVSVVCVVVDPPDPPPPDD